Protein AF-A0A7X9J508-F1 (afdb_monomer)

Foldseek 3Di:
DDQDPVNVVDDPVVVVVVQVVCQVVQVVPDDAQWDDGPPPPDTGGHDPDPPD

Secondary structure (DSSP, 8-state):
-PPPTTTTT--HHHHHHHHHHHHHHHHTT--TTEES-TTSSS-EE----TT-

Mean predicted aligned error: 4.82 Å

pLDDT: mean 91.13, std 6.92, range [65.62, 97.44]

Solvent-accessible surface area (backbone atoms only — not comparable to full-atom values): 3565 Å² total; per-residue (Å²): 137,87,84,51,67,54,76,78,71,48,57,66,68,62,52,52,55,49,50,62,68,44,45,69,63,56,60,72,68,66,55,93,45,62,46,85,59,94,86,54,101,64,86,46,66,64,79,90,58,91,90,114

Radius of gyration: 16.74 Å; Cα contacts (8 Å, |Δi|>4): 24; chains: 1; bounding box: 42×25×41 Å

Nearest PDB structures (foldseek):
  1cli-assembly2_C  TM=7.472E-01  e=5.650E-02  Escherichia coli
  5vk4-assembly1_B  TM=9.373E-01  e=6.443E-01  Neisseria gonorrhoeae

Structure (mmCIF, N/CA/C/O backbone):
data_AF-A0A7X9J508-F1
#
_entry.id   AF-A0A7X9J508-F1
#
loop_
_atom_site.group_PDB
_atom_site.id
_atom_site.type_symbol
_atom_site.label_atom_id
_atom_site.label_alt_id
_atom_site.label_comp_id
_atom_site.label_asym_id
_atom_site.label_entity_id
_atom_site.label_seq_id
_atom_site.pdbx_PDB_ins_code
_atom_site.Cartn_x
_atom_site.Cartn_y
_atom_site.Cartn_z
_atom_site.occupancy
_atom_site.B_iso_or_equiv
_atom_site.auth_seq_id
_atom_site.auth_comp_id
_atom_site.auth_asym_id
_atom_site.auth_atom_id
_atom_site.pdbx_PDB_model_num
ATOM 1 N N . MET A 1 1 ? 27.136 15.753 -16.414 1.00 67.38 1 MET A N 1
ATOM 2 C CA . MET A 1 1 ? 26.434 14.465 -16.224 1.00 67.38 1 MET A CA 1
ATOM 3 C C . MET A 1 1 ? 25.175 14.743 -15.422 1.00 67.38 1 MET A C 1
ATOM 5 O O . MET A 1 1 ? 25.287 15.380 -14.385 1.00 67.38 1 MET A O 1
ATOM 9 N N . SER A 1 2 ? 23.999 14.370 -15.930 1.00 82.94 2 SER A N 1
ATOM 10 C CA . SER A 1 2 ? 22.738 14.483 -15.186 1.00 82.94 2 SER A CA 1
ATOM 11 C C . SER A 1 2 ? 22.509 13.165 -14.455 1.00 82.94 2 SER A C 1
ATOM 13 O O . SER A 1 2 ? 22.586 12.116 -15.090 1.00 82.94 2 SER A O 1
ATOM 15 N N . ILE A 1 3 ? 22.307 13.220 -13.138 1.00 89.19 3 ILE A N 1
ATOM 16 C CA . ILE A 1 3 ? 21.943 12.042 -12.348 1.00 89.19 3 ILE A CA 1
ATOM 17 C C . ILE A 1 3 ? 20.432 11.862 -12.465 1.00 89.19 3 ILE A C 1
ATOM 19 O O . ILE A 1 3 ? 19.673 12.821 -12.305 1.00 89.19 3 ILE A O 1
ATOM 23 N N . THR A 1 4 ? 19.988 10.648 -12.744 1.00 93.44 4 THR A N 1
ATOM 24 C CA . THR A 1 4 ? 18.570 10.305 -12.739 1.00 93.44 4 THR A CA 1
ATOM 25 C C . THR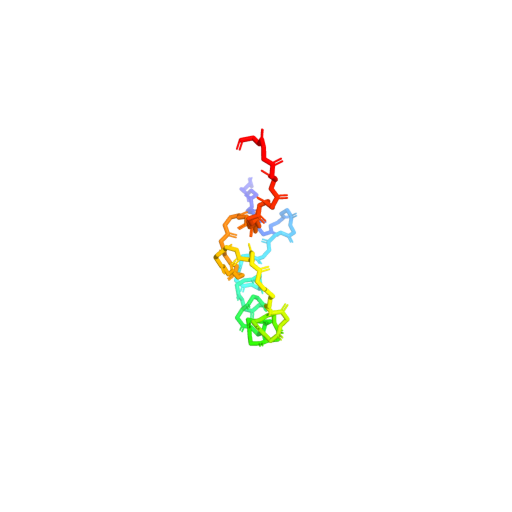 A 1 4 ? 18.162 9.774 -11.369 1.00 93.44 4 THR A C 1
ATOM 27 O O . THR A 1 4 ? 18.977 9.291 -10.585 1.00 93.44 4 THR A O 1
ATOM 30 N N . TYR A 1 5 ? 16.861 9.793 -11.088 1.00 91.75 5 TYR A N 1
ATOM 31 C CA . TYR A 1 5 ? 16.303 9.155 -9.893 1.00 91.75 5 TYR A CA 1
ATOM 32 C C . TYR A 1 5 ? 16.536 7.632 -9.873 1.00 91.75 5 TYR A C 1
ATOM 34 O O . TYR A 1 5 ? 16.550 6.999 -8.824 1.00 91.75 5 TYR A O 1
ATOM 42 N N . LYS A 1 6 ? 16.770 7.032 -11.047 1.00 93.00 6 LYS A N 1
ATOM 43 C CA . LYS A 1 6 ? 17.165 5.629 -11.158 1.00 93.00 6 LYS A CA 1
ATOM 44 C C . LYS A 1 6 ? 18.620 5.409 -10.759 1.00 93.00 6 LYS A C 1
ATOM 46 O O . LYS A 1 6 ? 18.922 4.377 -10.167 1.00 93.00 6 LYS A O 1
ATOM 51 N N . ASP A 1 7 ? 19.490 6.383 -11.011 1.00 95.06 7 ASP A N 1
ATOM 52 C CA . ASP A 1 7 ? 20.903 6.322 -10.620 1.00 95.06 7 ASP A CA 1
ATOM 53 C C . ASP A 1 7 ? 21.088 6.426 -9.099 1.00 95.06 7 ASP A C 1
ATOM 55 O O . ASP A 1 7 ? 22.073 5.919 -8.571 1.00 95.06 7 ASP A O 1
ATOM 59 N N . SER A 1 8 ? 20.116 6.989 -8.368 1.00 95.38 8 SER A N 1
ATOM 60 C CA . SER A 1 8 ? 20.060 6.886 -6.900 1.00 95.38 8 SER 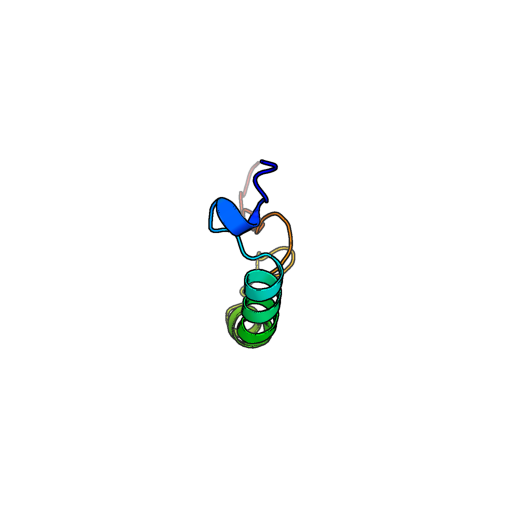A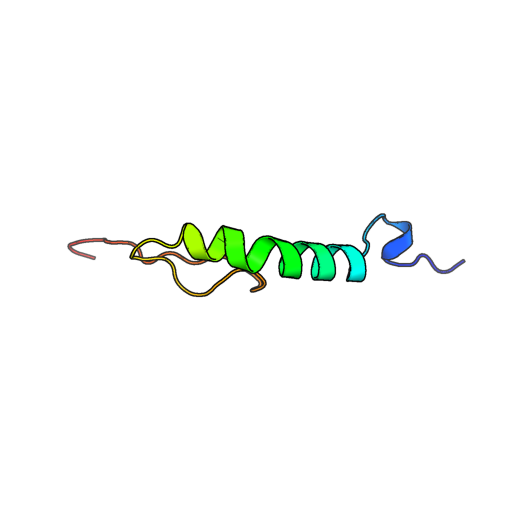 CA 1
ATOM 61 C C . SER A 1 8 ? 19.516 5.539 -6.397 1.00 95.38 8 SER A C 1
ATOM 63 O O . SER A 1 8 ? 19.323 5.361 -5.195 1.00 95.38 8 SER A O 1
ATOM 65 N N . GLY A 1 9 ? 19.269 4.582 -7.299 1.00 94.75 9 GLY A N 1
ATOM 66 C CA . GLY A 1 9 ? 18.779 3.239 -6.987 1.00 94.75 9 GLY A CA 1
ATOM 67 C C . GLY A 1 9 ? 17.255 3.106 -6.962 1.00 94.75 9 GLY A C 1
ATOM 68 O O . GLY A 1 9 ? 16.750 2.029 -6.637 1.00 94.75 9 GLY A O 1
ATOM 69 N N . VAL A 1 10 ? 16.497 4.152 -7.315 1.00 95.38 10 VAL A N 1
ATOM 70 C CA . VAL A 1 10 ? 15.029 4.120 -7.252 1.00 95.38 10 VAL A CA 1
ATOM 71 C C . VAL A 1 10 ? 14.411 3.807 -8.614 1.00 95.38 10 VAL A C 1
ATOM 73 O O . VAL A 1 10 ? 14.474 4.592 -9.556 1.00 95.38 10 VAL A O 1
ATOM 76 N N . ASN A 1 11 ? 13.734 2.661 -8.718 1.00 96.31 11 ASN A N 1
ATOM 77 C CA . ASN A 1 11 ? 13.002 2.266 -9.922 1.00 96.31 11 ASN A CA 1
ATOM 78 C C . ASN A 1 11 ? 11.480 2.343 -9.699 1.00 96.31 11 ASN A C 1
ATOM 80 O O . ASN A 1 11 ? 10.880 1.452 -9.093 1.00 96.31 11 ASN A O 1
ATOM 84 N N . ILE A 1 12 ? 10.860 3.411 -10.211 1.00 93.94 12 ILE A N 1
ATOM 85 C CA . ILE A 1 12 ? 9.424 3.698 -10.050 1.00 93.94 12 ILE A CA 1
ATOM 86 C C . ILE A 1 12 ? 8.554 2.626 -10.724 1.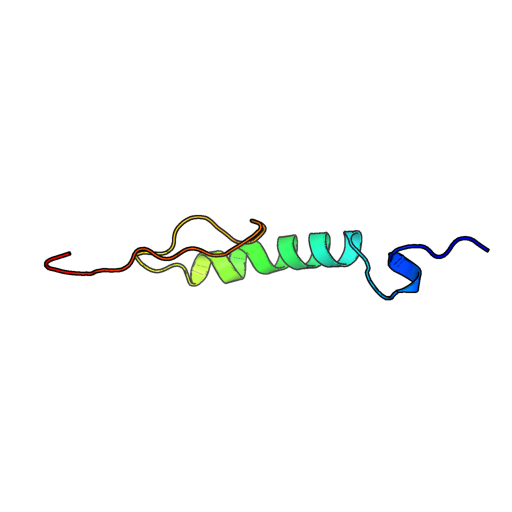00 93.94 12 ILE A C 1
ATOM 88 O O . ILE A 1 12 ? 7.568 2.175 -10.138 1.00 93.94 12 ILE A O 1
ATOM 92 N N . ASP A 1 13 ? 8.930 2.171 -11.919 1.00 95.44 13 ASP A N 1
ATOM 93 C CA . ASP A 1 13 ? 8.161 1.167 -12.662 1.00 95.44 13 ASP A CA 1
ATOM 94 C C . ASP A 1 13 ? 8.176 -0.182 -11.946 1.00 95.44 13 ASP A C 1
ATOM 96 O O . ASP A 1 13 ? 7.134 -0.824 -11.785 1.00 95.44 13 ASP A O 1
ATOM 100 N N . ALA A 1 14 ? 9.344 -0.582 -11.432 1.00 96.31 14 ALA A N 1
ATOM 101 C CA . ALA A 1 14 ? 9.469 -1.789 -10.622 1.00 96.31 14 ALA A CA 1
ATOM 102 C C . ALA A 1 14 ? 8.611 -1.702 -9.349 1.00 96.31 14 ALA A C 1
ATOM 104 O O . ALA A 1 14 ? 7.916 -2.663 -9.008 1.00 96.31 14 ALA A O 1
ATOM 105 N N . ALA A 1 15 ? 8.596 -0.544 -8.681 1.00 93.75 15 ALA A N 1
ATOM 106 C CA . ALA A 1 15 ? 7.759 -0.319 -7.506 1.00 93.75 15 ALA A CA 1
ATOM 107 C C . ALA A 1 15 ? 6.257 -0.413 -7.838 1.00 93.75 15 ALA A C 1
ATOM 109 O O . ALA A 1 15 ? 5.490 -1.034 -7.097 1.00 93.75 15 ALA A O 1
ATOM 110 N N . ASN A 1 16 ? 5.817 0.155 -8.964 1.00 94.75 16 ASN A N 1
ATOM 111 C CA . ASN A 1 16 ? 4.424 0.067 -9.408 1.00 94.75 16 ASN A CA 1
ATOM 112 C C . ASN A 1 16 ? 4.020 -1.369 -9.773 1.00 94.75 16 ASN A C 1
ATOM 114 O O . ASN A 1 16 ? 2.960 -1.831 -9.342 1.00 94.75 16 ASN A O 1
ATOM 118 N N . ALA A 1 17 ? 4.883 -2.104 -10.478 1.00 96.44 17 ALA A N 1
ATOM 119 C CA . ALA A 1 17 ? 4.650 -3.508 -10.811 1.00 96.44 17 ALA A CA 1
ATOM 1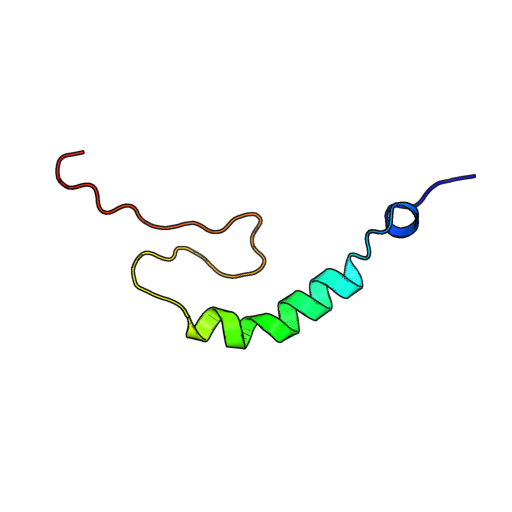20 C C . ALA A 1 17 ? 4.558 -4.393 -9.555 1.00 96.44 17 ALA A C 1
ATOM 122 O O . ALA A 1 17 ? 3.680 -5.255 -9.460 1.00 96.44 17 ALA A O 1
ATOM 123 N N . ALA A 1 18 ? 5.421 -4.160 -8.563 1.00 94.88 18 ALA A N 1
ATOM 124 C CA . ALA A 1 18 ? 5.373 -4.869 -7.288 1.00 94.88 18 ALA A CA 1
ATOM 125 C C . ALA A 1 18 ? 4.062 -4.591 -6.533 1.00 94.88 18 ALA A C 1
ATOM 127 O O . ALA A 1 18 ? 3.388 -5.532 -6.109 1.00 94.88 18 ALA A O 1
ATOM 128 N N . LYS A 1 19 ? 3.646 -3.319 -6.426 1.00 94.12 19 LYS A N 1
ATOM 129 C CA . LYS A 1 19 ? 2.361 -2.939 -5.806 1.00 94.12 19 LYS A CA 1
ATOM 130 C C . LYS A 1 19 ? 1.172 -3.625 -6.480 1.00 94.12 19 LYS A C 1
ATOM 132 O O . LYS A 1 19 ? 0.302 -4.146 -5.785 1.00 94.12 19 LYS A O 1
ATOM 137 N N . ALA A 1 20 ? 1.150 -3.677 -7.814 1.00 94.38 20 ALA A N 1
ATOM 138 C CA . ALA A 1 20 ? 0.078 -4.336 -8.561 1.00 94.38 20 ALA A CA 1
ATOM 139 C C . ALA A 1 20 ? -0.038 -5.832 -8.217 1.00 94.38 20 ALA A C 1
ATOM 141 O O . ALA A 1 20 ? -1.144 -6.324 -7.997 1.00 94.38 20 ALA A O 1
ATOM 142 N N . ARG A 1 21 ? 1.095 -6.538 -8.093 1.00 95.88 21 ARG A N 1
ATOM 143 C CA . ARG A 1 21 ? 1.133 -7.962 -7.705 1.00 95.88 21 ARG A CA 1
ATOM 144 C C . ARG A 1 21 ? 0.692 -8.190 -6.258 1.00 95.88 21 ARG A C 1
ATOM 146 O O . ARG A 1 21 ? -0.003 -9.161 -5.977 1.00 95.88 21 ARG A O 1
ATOM 153 N N . MET A 1 22 ? 1.077 -7.300 -5.343 1.00 95.75 22 MET A N 1
ATOM 154 C CA . MET A 1 22 ? 0.745 -7.427 -3.918 1.00 95.75 22 MET A CA 1
ATOM 155 C C . MET A 1 22 ? -0.715 -7.083 -3.602 1.00 95.75 22 MET A C 1
ATOM 157 O O . MET A 1 22 ? -1.237 -7.560 -2.597 1.00 95.75 22 MET A O 1
ATOM 161 N N . LYS A 1 23 ? -1.392 -6.290 -4.446 1.00 94.25 23 LYS A N 1
ATOM 162 C CA . LYS A 1 23 ? -2.718 -5.720 -4.155 1.00 94.25 23 LYS A CA 1
ATOM 163 C C . LYS A 1 23 ? -3.741 -6.746 -3.666 1.00 94.25 23 LYS A C 1
ATOM 165 O O . LYS A 1 23 ? -4.351 -6.534 -2.625 1.00 94.25 23 LYS A O 1
ATOM 170 N N . ALA A 1 24 ? -3.897 -7.867 -4.371 1.00 95.62 24 ALA A N 1
ATOM 171 C CA . ALA A 1 24 ? -4.870 -8.895 -3.996 1.00 95.62 24 ALA A CA 1
ATOM 172 C C . ALA A 1 24 ? -4.519 -9.601 -2.673 1.00 95.62 24 ALA A C 1
ATOM 174 O O . ALA A 1 24 ? -5.411 -9.986 -1.924 1.00 95.62 24 ALA A O 1
ATOM 175 N N . LEU A 1 25 ? -3.228 -9.767 -2.372 1.00 97.44 25 LEU A N 1
ATOM 176 C CA . LEU A 1 25 ? -2.781 -10.369 -1.115 1.00 97.44 25 LEU A CA 1
ATOM 177 C C . LEU A 1 25 ? -3.014 -9.426 0.066 1.00 97.44 25 LEU A C 1
ATOM 179 O O . LEU A 1 25 ? -3.494 -9.876 1.100 1.00 97.44 25 LEU A O 1
ATOM 183 N N . VAL A 1 26 ? -2.729 -8.132 -0.106 1.00 95.75 26 VAL A N 1
ATOM 184 C CA . VAL A 1 26 ? -2.960 -7.115 0.931 1.00 95.75 26 VAL A CA 1
ATOM 185 C C . VAL A 1 26 ? -4.451 -6.918 1.196 1.00 95.75 26 VAL A C 1
ATOM 187 O O . VAL A 1 26 ? -4.859 -6.832 2.348 1.00 95.75 26 VAL A O 1
ATOM 190 N N . GLU A 1 27 ? -5.293 -6.910 0.161 1.00 94.62 27 GLU A N 1
ATOM 191 C CA . GLU A 1 27 ? -6.739 -6.732 0.359 1.00 94.62 27 GLU A CA 1
ATOM 192 C C . GLU A 1 27 ? -7.356 -7.873 1.186 1.00 94.62 27 GLU A C 1
ATOM 194 O O . GLU A 1 27 ? -8.268 -7.651 1.978 1.00 94.62 27 GLU A O 1
ATOM 199 N N . ARG A 1 28 ? -6.813 -9.093 1.080 1.00 97.31 28 ARG A N 1
ATOM 200 C CA . ARG A 1 28 ? -7.259 -10.246 1.880 1.00 97.31 28 ARG A CA 1
ATOM 201 C C . ARG A 1 28 ? -6.982 -10.105 3.376 1.00 97.31 28 ARG A C 1
ATOM 203 O O . ARG A 1 28 ? -7.579 -10.841 4.154 1.00 97.31 28 ARG A O 1
ATOM 210 N N . THR A 1 29 ? -6.085 -9.207 3.782 1.00 96.19 29 THR A N 1
ATOM 211 C CA . THR A 1 29 ? -5.775 -8.956 5.197 1.00 96.19 29 THR A CA 1
ATOM 212 C C . THR A 1 29 ? -6.549 -7.766 5.760 1.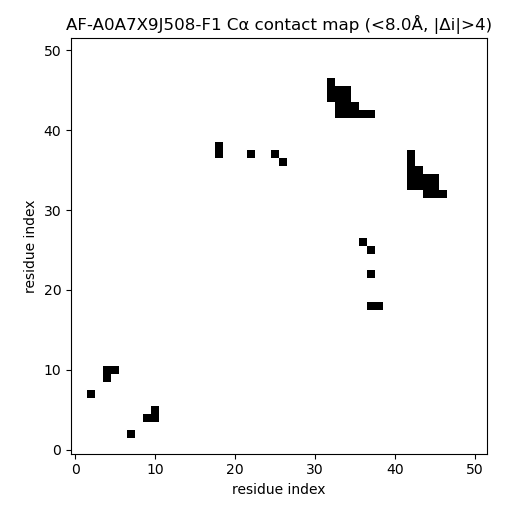00 96.19 29 THR A C 1
ATOM 214 O O . THR A 1 29 ? -6.233 -7.296 6.852 1.00 96.19 29 THR A O 1
ATOM 217 N N . ARG A 1 30 ? -7.525 -7.228 5.018 1.00 95.50 30 ARG A N 1
ATOM 218 C CA . ARG A 1 30 ? -8.322 -6.086 5.464 1.00 95.50 30 ARG A CA 1
ATOM 219 C C . ARG A 1 30 ? -9.157 -6.451 6.692 1.00 95.50 30 ARG A C 1
ATOM 221 O O . ARG A 1 30 ? -9.845 -7.467 6.710 1.00 95.50 30 ARG A O 1
ATOM 228 N N . ILE A 1 31 ? -9.129 -5.573 7.688 1.00 95.44 31 ILE A N 1
ATOM 229 C CA . ILE A 1 31 ? -9.914 -5.667 8.923 1.00 95.44 31 ILE A CA 1
ATOM 230 C C . ILE A 1 31 ? -10.745 -4.387 9.121 1.00 95.44 31 ILE A C 1
ATOM 232 O O . ILE A 1 31 ? -10.436 -3.366 8.489 1.00 95.44 31 ILE A O 1
ATOM 236 N N . PRO A 1 32 ? -11.791 -4.413 9.973 1.00 95.38 32 PRO A N 1
ATOM 237 C CA . PRO A 1 32 ? -12.531 -3.208 10.340 1.00 95.38 32 PRO A CA 1
ATOM 238 C C . PRO A 1 32 ? -11.594 -2.104 10.842 1.00 95.38 32 PRO A C 1
ATOM 240 O O . PRO A 1 32 ? -10.610 -2.392 11.518 1.00 95.38 32 PRO A O 1
ATOM 243 N N . GLY A 1 33 ? -11.888 -0.856 10.478 1.00 93.81 33 GLY A N 1
ATOM 244 C CA . GLY A 1 33 ? -11.068 0.314 10.794 1.00 93.81 33 GLY A CA 1
ATOM 245 C C . GLY A 1 33 ? -10.006 0.658 9.744 1.00 93.81 33 GLY A C 1
ATOM 246 O O . GLY A 1 33 ? -9.548 1.792 9.718 1.00 93.81 33 GLY A O 1
ATOM 247 N N . VAL A 1 34 ? -9.639 -0.235 8.813 1.00 94.75 34 VAL A N 1
ATOM 248 C CA . VAL A 1 34 ? -8.720 0.133 7.714 1.00 94.75 34 VAL A CA 1
ATOM 249 C C . VAL A 1 34 ? -9.394 1.112 6.747 1.00 94.75 34 VAL A C 1
ATOM 251 O O . VAL A 1 34 ? -10.380 0.768 6.084 1.00 94.75 34 VAL A O 1
ATOM 254 N N . ILE A 1 35 ? -8.799 2.296 6.583 1.00 93.25 35 ILE A N 1
ATOM 255 C CA . ILE A 1 35 ? -9.263 3.346 5.670 1.00 93.25 35 ILE A CA 1
ATOM 256 C C . ILE A 1 35 ? -8.348 3.386 4.437 1.00 93.25 35 ILE A C 1
ATOM 258 O O . ILE A 1 35 ? -7.130 3.527 4.538 1.00 93.25 35 ILE A O 1
ATOM 262 N N . GLY A 1 36 ? -8.946 3.279 3.248 1.00 91.31 36 GLY A N 1
ATOM 263 C CA . GLY A 1 36 ? -8.220 3.292 1.974 1.00 91.31 36 GLY A CA 1
ATOM 264 C C . GLY A 1 36 ? -7.687 1.918 1.549 1.00 91.31 36 GLY A C 1
ATOM 265 O O . GLY A 1 36 ? -8.291 0.887 1.857 1.00 91.31 36 GLY A O 1
ATOM 266 N N . GLY A 1 37 ? -6.591 1.908 0.787 1.00 89.06 37 GLY A N 1
ATOM 267 C CA . GLY A 1 37 ? -5.969 0.699 0.242 1.00 89.06 37 GLY A CA 1
ATOM 268 C C . GLY A 1 37 ? -4.513 0.920 -0.178 1.00 89.06 37 GLY A C 1
ATOM 269 O O . GLY A 1 37 ? -4.006 2.043 -0.170 1.00 89.06 37 GLY A O 1
ATOM 270 N N . ILE A 1 38 ? -3.828 -0.163 -0.551 1.00 90.31 38 ILE A N 1
ATOM 271 C CA . ILE A 1 38 ? -2.411 -0.121 -0.933 1.00 90.31 38 ILE A CA 1
ATOM 272 C C . ILE A 1 38 ? -2.178 0.708 -2.204 1.00 90.31 38 ILE A C 1
ATOM 274 O O . ILE A 1 38 ? -2.861 0.541 -3.215 1.00 90.31 38 ILE A O 1
ATOM 278 N N . GLY A 1 39 ? -1.169 1.581 -2.160 1.00 84.50 39 GLY A N 1
ATOM 279 C CA . GLY A 1 39 ? -0.785 2.458 -3.270 1.00 84.50 39 GLY A CA 1
ATOM 280 C C . GLY A 1 39 ? -1.141 3.931 -3.073 1.00 84.50 39 GLY A C 1
ATOM 281 O O . GLY A 1 39 ? -0.674 4.753 -3.858 1.00 84.50 39 GLY A O 1
ATOM 282 N N . ALA A 1 40 ? -1.896 4.267 -2.023 1.00 80.81 40 ALA A N 1
ATOM 283 C CA . ALA A 1 40 ? -1.999 5.634 -1.523 1.00 80.81 40 ALA A CA 1
ATOM 284 C C . ALA A 1 40 ? -0.685 6.078 -0.853 1.00 80.81 40 ALA A C 1
ATOM 286 O O . ALA A 1 40 ? 0.166 5.254 -0.515 1.00 80.81 40 ALA A O 1
ATOM 287 N N . PHE A 1 41 ? -0.529 7.388 -0.647 1.00 83.81 41 PHE A N 1
ATOM 288 C CA . PHE A 1 41 ? 0.645 7.970 0.013 1.00 83.81 41 PHE A CA 1
ATOM 289 C C . PHE A 1 41 ? 0.839 7.462 1.456 1.00 83.81 41 PHE A C 1
ATOM 291 O O . PHE A 1 41 ? 1.967 7.379 1.930 1.00 83.81 41 PHE A O 1
ATOM 298 N N . GLY A 1 42 ? -0.242 7.069 2.134 1.00 86.38 42 GLY A N 1
ATOM 299 C CA . GLY A 1 42 ? -0.203 6.492 3.475 1.00 86.38 42 GLY A CA 1
ATOM 300 C C . GLY A 1 42 ? -1.337 5.496 3.710 1.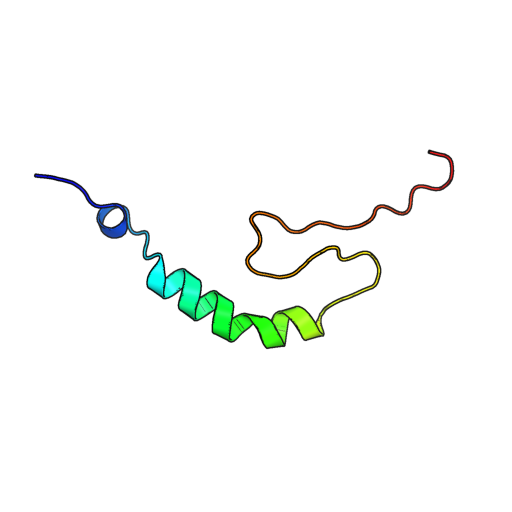00 86.38 42 GLY A C 1
ATOM 301 O O . GLY A 1 42 ? -2.339 5.498 2.992 1.00 86.38 42 GLY A O 1
ATOM 302 N N . GLY A 1 43 ? -1.156 4.637 4.714 1.00 91.19 43 GLY A N 1
ATOM 303 C CA . GLY A 1 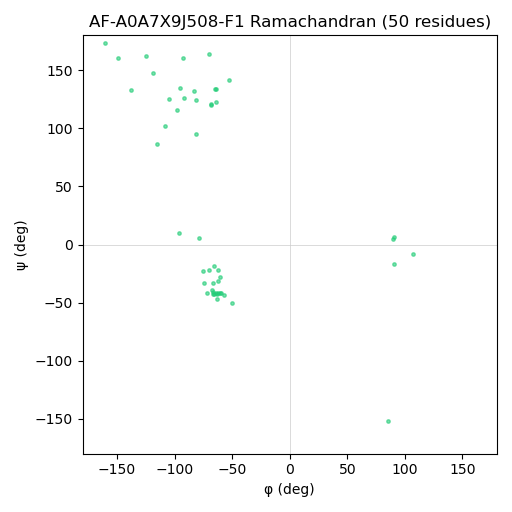43 ? -2.208 3.780 5.259 1.00 91.19 43 GLY A CA 1
ATOM 304 C C . GLY A 1 43 ? -2.848 4.450 6.470 1.00 91.19 43 GLY A C 1
ATOM 305 O O . GLY A 1 43 ? -2.138 4.979 7.323 1.00 91.19 43 GLY A O 1
ATOM 306 N N . LEU A 1 44 ? -4.177 4.442 6.531 1.00 93.62 44 LEU A N 1
ATOM 307 C CA . LEU A 1 44 ? -4.954 5.068 7.599 1.00 93.62 44 LEU A CA 1
ATOM 308 C C . LEU A 1 44 ? -5.769 4.000 8.330 1.00 93.62 44 LEU A C 1
ATOM 310 O O . LEU A 1 44 ? -6.217 3.022 7.724 1.00 93.62 44 LEU A O 1
ATOM 314 N N . PHE A 1 45 ? -5.973 4.208 9.627 1.00 94.25 45 PHE A N 1
ATOM 315 C CA . PHE A 1 45 ? -6.797 3.343 10.457 1.00 94.25 45 PHE A CA 1
ATOM 316 C C . PHE A 1 45 ? -7.667 4.192 11.383 1.00 94.25 45 PHE A C 1
ATOM 318 O O . PHE A 1 45 ? -7.180 5.135 12.005 1.00 94.25 45 PHE A O 1
ATOM 325 N N . GLU A 1 46 ? -8.951 3.870 11.447 1.00 93.69 46 GLU A N 1
ATOM 326 C CA . GLU A 1 46 ? -9.908 4.489 12.351 1.00 93.69 46 GLU A CA 1
ATOM 327 C C . GLU A 1 46 ? -9.585 4.104 13.798 1.00 93.69 46 GLU A C 1
ATOM 329 O O . GLU A 1 46 ? -9.571 2.927 14.159 1.00 93.69 46 GLU A O 1
ATOM 334 N N . GLY A 1 47 ? -9.313 5.098 14.640 1.00 89.56 47 GLY A N 1
ATOM 335 C CA . GLY A 1 47 ? -9.105 4.870 16.063 1.00 89.56 47 GLY A CA 1
ATOM 336 C C . GLY A 1 47 ? -10.435 4.755 16.802 1.00 89.56 47 GLY A C 1
ATOM 337 O O . GLY A 1 47 ? -11.249 5.673 16.758 1.00 89.56 47 GLY A O 1
ATOM 338 N N . ALA A 1 48 ? -10.647 3.650 17.517 1.00 83.31 48 ALA A N 1
ATOM 339 C CA . ALA A 1 48 ? -11.763 3.524 18.447 1.00 83.31 48 ALA A CA 1
ATOM 340 C C . ALA A 1 48 ? -11.388 4.206 19.768 1.00 83.31 48 ALA A C 1
ATOM 342 O O . ALA A 1 48 ? -10.742 3.601 20.625 1.00 83.31 48 ALA A O 1
ATOM 343 N N . PHE A 1 49 ? -11.780 5.470 19.920 1.00 84.94 49 PHE A N 1
ATOM 344 C CA . PHE A 1 49 ? -11.528 6.253 21.128 1.00 84.94 49 PHE A CA 1
ATOM 345 C C . PHE A 1 49 ? -12.846 6.622 21.822 1.00 84.94 49 PHE A C 1
ATOM 347 O O . PHE A 1 49 ? -13.403 7.686 21.561 1.00 84.94 49 PHE A O 1
ATOM 354 N N . PRO A 1 50 ? -13.388 5.761 22.701 1.00 79.62 50 PRO A N 1
ATOM 355 C CA .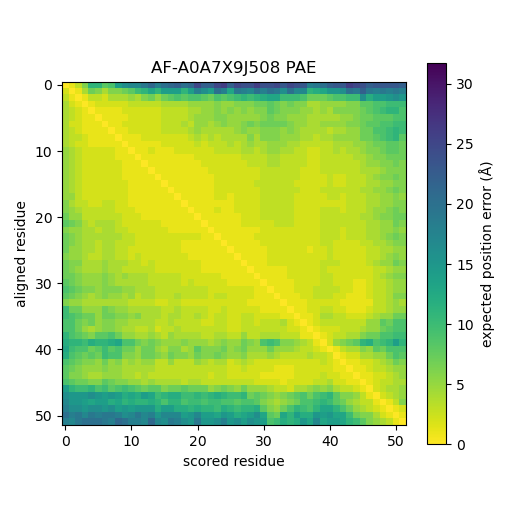 PRO A 1 50 ? -14.591 6.096 23.450 1.00 79.62 50 PRO A CA 1
ATOM 356 C C . PRO A 1 50 ? -14.321 7.281 24.387 1.00 79.62 50 PRO A C 1
ATOM 358 O O . PRO A 1 50 ? -13.439 7.200 25.241 1.00 79.62 50 PRO A O 1
ATOM 361 N N . GLY A 1 51 ? -15.094 8.362 24.251 1.00 77.31 51 GLY A N 1
ATOM 362 C CA . GLY A 1 51 ? -15.021 9.530 25.138 1.00 77.31 51 GLY A CA 1
ATOM 363 C C . GLY A 1 51 ? -14.051 10.638 24.710 1.00 77.31 51 GLY A C 1
ATOM 364 O O . GLY A 1 51 ? -13.875 11.583 25.479 1.00 77.31 51 GLY A O 1
ATOM 365 N N . MET A 1 52 ? -13.453 10.541 23.517 1.00 65.62 52 MET A N 1
ATOM 366 C CA . MET A 1 52 ? -12.979 11.715 22.768 1.00 65.62 52 MET A CA 1
ATOM 367 C C . MET A 1 52 ? -14.061 12.222 21.818 1.00 65.62 52 MET A C 1
ATOM 369 O O . MET A 1 52 ? -14.884 11.392 21.370 1.00 65.62 52 MET A O 1
#

Sequence (52 aa):
MSITYKDSGVNIDAANAAKARMKALVERTRIPGVIGGIGAFGGLFEGAFPGM